Protein AF-X1TEI5-F1 (afdb_monomer_lite)

Organism: NCBI:txid412755

Radius of gyration: 38.45 Å; chains: 1; bounding box: 64×46×109 Å

Secondary structure (DSSP, 8-state):
----------PPPPPPTTS-HHHHHHHHHHHHHHHHHHHHHHHTS-----------------SSHHHHHHHHHHHT-SSS-----EEEEEEE-TT-EEEEEEEPPTT--B--SEEEEEESS-EEEEEEEEEETTEESSTT-EEESS-EEEE--TT---BSEEEEEEEE-SSS-EEEEEEE--

Structure (mmCIF, N/CA/C/O backbone):
data_AF-X1TEI5-F1
#
_entry.id   AF-X1TEI5-F1
#
loop_
_atom_site.group_PDB
_atom_site.id
_atom_site.type_symbol
_atom_site.label_atom_id
_atom_site.label_alt_id
_atom_site.label_comp_id
_atom_site.label_asym_id
_atom_site.label_entity_id
_atom_site.label_seq_id
_atom_site.pdbx_PDB_ins_code
_atom_site.Cartn_x
_atom_site.Cartn_y
_atom_site.Cartn_z
_atom_site.occupancy
_atom_site.B_iso_or_equiv
_atom_site.auth_seq_id
_atom_site.auth_comp_id
_atom_site.auth_asym_id
_atom_site.auth_atom_id
_atom_site.pdbx_PDB_model_num
ATOM 1 N N . MET A 1 1 ? -48.495 10.542 63.417 1.00 39.25 1 MET A N 1
ATOM 2 C CA . MET A 1 1 ? -48.320 11.582 64.455 1.00 39.25 1 MET A CA 1
ATOM 3 C C . MET A 1 1 ? -47.233 11.073 65.397 1.00 39.25 1 MET A C 1
ATOM 5 O O . MET A 1 1 ? -47.532 10.312 66.302 1.00 39.25 1 MET A O 1
ATOM 9 N N . PHE A 1 2 ? -45.961 11.337 65.088 1.00 31.27 2 PHE A N 1
ATOM 10 C CA . PHE A 1 2 ? -44.836 10.861 65.906 1.00 31.27 2 PHE A CA 1
ATOM 11 C C . PHE A 1 2 ? -44.499 11.915 66.972 1.00 31.27 2 PHE A C 1
ATOM 13 O O . PHE A 1 2 ? -44.478 13.104 66.638 1.00 31.27 2 PHE A O 1
ATOM 20 N N . PRO A 1 3 ? -44.273 11.528 68.239 1.00 38.31 3 PRO A N 1
ATOM 21 C CA . PRO A 1 3 ? -44.030 12.482 69.309 1.00 38.31 3 PRO A CA 1
ATOM 22 C C . PRO A 1 3 ? -42.646 13.125 69.145 1.00 38.31 3 PRO A C 1
ATOM 24 O O . PRO A 1 3 ? -41.635 12.443 68.987 1.00 38.31 3 PRO A O 1
ATOM 27 N N . ARG A 1 4 ? -42.601 14.462 69.189 1.00 36.97 4 ARG A N 1
ATOM 28 C CA . ARG A 1 4 ? -41.361 15.240 69.294 1.00 36.97 4 ARG A CA 1
ATOM 29 C C . ARG A 1 4 ? -40.773 15.031 70.690 1.00 36.97 4 ARG A C 1
ATOM 31 O O . ARG A 1 4 ? -41.141 15.742 71.621 1.00 36.97 4 ARG A O 1
ATOM 38 N N . ASN A 1 5 ? -39.840 14.093 70.829 1.00 35.97 5 ASN A N 1
ATOM 39 C CA . ASN A 1 5 ? -38.925 14.080 71.968 1.00 35.97 5 ASN A CA 1
ATOM 40 C C . ASN A 1 5 ? -37.946 15.248 71.808 1.00 35.97 5 ASN A C 1
ATOM 42 O O . ASN A 1 5 ? -36.887 15.133 71.197 1.00 35.97 5 ASN A O 1
ATOM 46 N N . THR A 1 6 ? -38.325 16.408 72.338 1.00 41.59 6 THR A N 1
ATOM 47 C CA . THR A 1 6 ? -37.397 17.496 72.645 1.00 41.59 6 THR A CA 1
ATOM 48 C C . THR A 1 6 ? -36.381 16.987 73.662 1.00 41.59 6 THR A C 1
ATOM 50 O O . THR A 1 6 ? -36.651 16.983 74.863 1.00 41.59 6 THR A O 1
ATOM 53 N N . LEU A 1 7 ? -35.211 16.562 73.184 1.00 38.47 7 LEU A N 1
ATOM 54 C CA . LEU A 1 7 ? -34.016 16.418 74.007 1.00 38.47 7 LEU A CA 1
ATOM 55 C C . LEU A 1 7 ? -33.676 17.806 74.564 1.00 38.47 7 LEU A C 1
ATOM 57 O O . LEU A 1 7 ? -33.020 18.617 73.913 1.00 38.47 7 LEU A O 1
ATOM 61 N N . ARG A 1 8 ? -34.174 18.114 75.767 1.00 41.75 8 ARG A N 1
ATOM 62 C CA . ARG A 1 8 ? -33.658 19.219 76.579 1.00 41.75 8 ARG A CA 1
ATOM 63 C C . ARG A 1 8 ? -32.237 18.843 76.977 1.00 41.75 8 ARG A C 1
ATOM 65 O O . ARG A 1 8 ? -32.019 18.186 77.989 1.00 41.75 8 ARG A O 1
ATOM 72 N N . VAL A 1 9 ? -31.273 19.234 76.154 1.00 46.28 9 VAL A N 1
ATOM 73 C CA . VAL A 1 9 ? -29.861 19.172 76.518 1.00 46.28 9 VAL A CA 1
ATOM 74 C C . VAL A 1 9 ? -29.662 20.193 77.633 1.00 46.28 9 VAL A C 1
ATOM 76 O O . VAL A 1 9 ? -29.684 21.397 77.388 1.00 46.28 9 VAL A O 1
ATOM 79 N N . GLY A 1 10 ? -29.534 19.716 78.873 1.00 47.78 10 GLY A N 1
ATOM 80 C CA . GLY A 1 10 ? -29.105 20.552 79.989 1.00 47.78 10 GLY A CA 1
ATOM 81 C C . GLY A 1 10 ? -27.777 21.211 79.621 1.00 47.78 10 GLY A C 1
ATOM 82 O O . GLY A 1 10 ? -26.788 20.517 79.375 1.00 47.78 10 GLY A O 1
ATOM 83 N N . GLN A 1 11 ? -27.781 22.538 79.499 1.00 51.41 11 GLN A N 1
ATOM 84 C CA . GLN A 1 11 ? -26.570 23.322 79.291 1.00 51.41 11 GLN A CA 1
ATOM 85 C C . GLN A 1 11 ? -25.746 23.251 80.577 1.00 51.41 11 GLN A C 1
ATOM 87 O O . GLN A 1 11 ? -26.211 23.680 81.631 1.00 51.41 11 GLN A O 1
ATOM 92 N N . ILE A 1 12 ? -24.534 22.698 80.497 1.00 57.44 12 ILE A N 1
ATOM 93 C CA . ILE A 1 12 ? -23.541 22.889 81.554 1.00 57.44 12 ILE A CA 1
ATOM 94 C C . ILE A 1 12 ? -23.034 24.326 81.371 1.00 57.44 12 ILE A C 1
ATOM 96 O O . ILE A 1 12 ? -22.552 24.643 80.280 1.00 57.44 12 ILE A O 1
ATOM 100 N N . PRO A 1 13 ? -23.204 25.219 82.362 1.00 58.97 13 PRO A N 1
ATOM 101 C CA . PRO A 1 13 ? -22.744 26.593 82.237 1.00 58.97 13 PRO A CA 1
ATOM 102 C C . PRO A 1 13 ? -21.222 26.608 82.024 1.00 58.97 13 PRO A C 1
ATOM 104 O O . PRO A 1 13 ? -20.516 25.806 82.640 1.00 58.97 13 PRO A O 1
ATOM 107 N N . PRO A 1 14 ? -20.701 27.485 81.148 1.00 60.91 14 PRO A N 1
ATOM 108 C CA . PRO A 1 14 ? -19.270 27.549 80.890 1.00 60.91 14 PRO A CA 1
ATOM 109 C C . PRO A 1 14 ? -18.515 27.886 82.187 1.00 60.91 14 PRO A C 1
ATOM 111 O O . PRO A 1 14 ? -18.992 28.714 82.971 1.00 60.91 14 PRO A O 1
ATOM 114 N N . PRO A 1 15 ? -17.345 27.271 82.430 1.00 59.66 15 PRO A N 1
ATOM 115 C CA . PRO A 1 15 ? -16.574 27.543 83.634 1.00 59.66 15 PRO A CA 1
ATOM 116 C C . PRO A 1 15 ? -16.142 29.018 83.677 1.00 59.66 15 PRO A C 1
ATOM 118 O O . PRO A 1 15 ? -15.605 29.556 82.708 1.00 59.66 15 PRO A O 1
ATOM 121 N N . SER A 1 16 ? -16.387 29.679 84.815 1.00 60.69 16 SER A N 1
ATOM 122 C CA . SER A 1 16 ? -15.986 31.072 85.068 1.00 60.69 16 SER A CA 1
ATOM 123 C C . SER A 1 16 ? -14.466 31.233 84.915 1.00 60.69 16 SER A C 1
ATOM 125 O O . SER A 1 16 ? -13.731 30.329 85.314 1.00 60.69 16 SER A O 1
ATOM 127 N N . PRO A 1 17 ? -13.944 32.361 84.393 1.00 58.88 17 PRO A N 1
ATOM 128 C CA . PRO A 1 17 ? -12.517 32.528 84.090 1.00 58.88 17 PRO A CA 1
ATOM 129 C C . PRO A 1 17 ? -11.563 32.259 85.271 1.00 58.88 17 PRO A C 1
ATOM 131 O O . PRO A 1 17 ? -10.420 31.868 85.029 1.00 58.88 17 PRO A O 1
ATOM 134 N N . ALA A 1 18 ? -12.041 32.366 86.516 1.00 60.06 18 ALA A N 1
ATOM 135 C CA . ALA A 1 18 ? -11.288 32.107 87.747 1.00 60.06 18 ALA A CA 1
ATOM 136 C C . ALA A 1 18 ? -11.223 30.625 88.195 1.00 60.06 18 ALA A C 1
ATOM 138 O O . ALA A 1 18 ? -10.672 30.345 89.256 1.00 60.06 18 ALA A O 1
ATOM 139 N N . THR A 1 19 ? -11.778 29.674 87.434 1.00 62.12 19 THR A N 1
ATOM 140 C CA . THR A 1 19 ? -11.752 28.246 87.820 1.00 62.12 19 THR A CA 1
ATOM 141 C C . THR A 1 19 ? -10.356 27.620 87.694 1.00 62.12 19 THR A C 1
ATOM 143 O O . THR A 1 19 ? -9.628 27.945 86.739 1.00 62.12 19 THR A O 1
ATOM 146 N N . PRO A 1 20 ? -9.985 26.706 88.618 1.00 68.75 20 PRO A N 1
ATOM 147 C CA . PRO A 1 20 ? -8.721 25.978 88.577 1.00 68.75 20 PRO A CA 1
ATOM 148 C C . PRO A 1 20 ? -8.530 25.213 87.254 1.00 68.75 20 PRO A C 1
ATOM 150 O O . PRO A 1 20 ? -9.510 24.768 86.648 1.00 68.75 20 PRO A O 1
ATOM 153 N N . PRO A 1 21 ? -7.282 25.014 86.791 1.00 66.69 21 PRO A N 1
ATOM 154 C CA . PRO A 1 21 ? -6.995 24.366 85.506 1.00 66.69 21 PRO A CA 1
ATOM 155 C C . PRO A 1 21 ? -7.564 22.944 85.380 1.00 66.69 21 PRO A C 1
ATOM 157 O O . PRO A 1 21 ? -7.945 22.528 84.286 1.00 66.69 21 PRO A O 1
ATOM 160 N N . GLU A 1 22 ? -7.661 22.216 86.494 1.00 68.38 22 GLU A N 1
ATOM 161 C CA . GLU A 1 22 ? -8.147 20.831 86.542 1.00 68.38 22 GLU A CA 1
ATOM 162 C C . GLU A 1 22 ? -9.642 20.720 86.200 1.00 68.38 22 GLU A C 1
ATOM 164 O O . GLU A 1 22 ? -10.054 19.814 85.475 1.00 68.38 22 GLU A O 1
ATOM 169 N N . GLU A 1 23 ? -10.460 21.687 86.620 1.00 65.38 23 GLU A N 1
ATOM 170 C CA . GLU A 1 23 ? -11.893 21.714 86.297 1.00 65.38 23 GLU A CA 1
ATOM 171 C C . GLU A 1 23 ? -12.141 22.074 84.828 1.00 65.38 23 GLU A C 1
ATOM 173 O O . GLU A 1 23 ? -13.044 21.529 84.188 1.00 65.38 23 GLU A O 1
ATOM 178 N N . LYS A 1 24 ? -11.290 22.935 84.255 1.00 64.44 24 LYS A N 1
ATOM 179 C CA . LYS A 1 24 ? -11.322 23.261 82.821 1.00 64.44 24 LYS A CA 1
ATOM 180 C C . LYS A 1 24 ? -10.954 22.048 81.966 1.00 64.44 24 LYS A C 1
ATOM 182 O O . LYS A 1 24 ? -11.577 21.828 80.929 1.00 64.44 24 LYS A O 1
ATOM 187 N N . LEU A 1 25 ? -9.992 21.238 82.411 1.00 68.69 25 LEU A N 1
ATOM 188 C CA . LEU A 1 25 ? -9.605 20.005 81.725 1.00 68.69 25 LEU A CA 1
ATOM 189 C C . LEU A 1 25 ? -10.730 18.961 81.769 1.00 68.69 25 LEU A C 1
ATOM 191 O O . LEU A 1 25 ? -11.082 18.402 80.732 1.00 68.69 25 LEU A O 1
ATOM 195 N N . ASN A 1 26 ? -11.360 18.769 82.930 1.00 73.50 26 ASN A N 1
ATOM 196 C CA . ASN A 1 26 ? -12.495 17.852 83.081 1.00 73.50 26 ASN A CA 1
ATOM 197 C C . ASN A 1 26 ? -13.701 18.269 82.225 1.00 73.50 26 ASN A C 1
ATOM 199 O O . ASN A 1 26 ? -14.364 17.417 81.631 1.00 73.50 26 ASN A O 1
ATOM 203 N N . TYR A 1 27 ? -13.946 19.576 82.093 1.00 73.69 27 TYR A N 1
ATOM 204 C CA . TYR A 1 27 ? -14.969 20.105 81.192 1.00 73.69 27 TYR A CA 1
ATOM 205 C C . TYR A 1 27 ? -14.669 19.779 79.719 1.00 73.69 27 TYR A C 1
ATOM 207 O O . TYR A 1 27 ? -15.554 19.329 78.993 1.00 73.69 27 TYR A O 1
ATOM 215 N N . ILE A 1 28 ? -13.420 19.950 79.274 1.00 70.56 28 ILE A N 1
ATOM 216 C CA . ILE A 1 28 ? -13.009 19.636 77.894 1.00 70.56 28 ILE A CA 1
ATOM 217 C C . ILE A 1 28 ? -13.141 18.135 77.607 1.00 70.56 28 ILE A C 1
ATOM 219 O O . ILE A 1 28 ? -13.655 17.755 76.555 1.00 70.56 28 ILE A O 1
ATOM 223 N N . VAL A 1 29 ? -12.740 17.277 78.549 1.00 76.25 29 VAL A N 1
ATOM 224 C CA . VAL A 1 29 ? -12.854 15.816 78.407 1.00 76.25 29 VAL A CA 1
ATOM 225 C C . VAL A 1 29 ? -14.321 15.380 78.284 1.00 76.25 29 VAL A C 1
ATOM 227 O O . VAL A 1 29 ? -14.642 14.577 77.409 1.00 76.25 29 VAL A O 1
ATOM 230 N N . GLN A 1 30 ? -15.233 15.967 79.068 1.00 73.00 30 GLN A N 1
ATOM 231 C CA . GLN A 1 30 ? -16.672 15.685 78.954 1.00 73.00 30 GLN A CA 1
ATOM 232 C C . GLN A 1 30 ? -17.281 16.158 77.624 1.00 73.00 30 GLN A C 1
ATOM 234 O O . GLN A 1 30 ? -18.157 15.487 77.075 1.00 73.00 30 GLN A O 1
ATOM 239 N N . GLN A 1 31 ? -16.826 17.291 77.077 1.00 71.19 31 GLN A N 1
ATOM 240 C CA . GLN A 1 31 ? -17.271 17.761 75.757 1.00 71.19 31 GLN A CA 1
ATOM 241 C C . GLN A 1 31 ? -16.805 16.823 74.636 1.00 71.19 31 GLN A C 1
ATOM 243 O O . GLN A 1 31 ? -17.578 16.511 73.729 1.00 71.19 31 GLN A O 1
ATOM 248 N N . LEU A 1 32 ? -15.566 16.329 74.718 1.00 71.06 32 LEU A N 1
ATOM 249 C CA . LEU A 1 32 ? -15.019 15.381 73.747 1.00 71.06 32 LEU A CA 1
ATOM 250 C C . LEU A 1 32 ? -15.741 14.029 73.791 1.00 71.06 32 LEU A C 1
ATOM 252 O O . LEU A 1 32 ? -16.076 13.498 72.736 1.00 71.06 32 LEU A O 1
ATOM 256 N N . GLN A 1 33 ? -16.059 13.506 74.980 1.00 71.62 33 GLN A N 1
ATOM 257 C CA . GLN A 1 33 ? -16.827 12.260 75.110 1.00 71.62 33 GLN A CA 1
ATOM 258 C C . GLN A 1 33 ? -18.223 12.361 74.478 1.00 71.62 33 GLN A C 1
ATOM 260 O O . GLN A 1 33 ? -18.628 11.452 73.759 1.00 71.62 33 GLN A O 1
ATOM 265 N N . ARG A 1 34 ? -18.926 13.494 74.629 1.00 68.50 34 ARG A N 1
ATOM 266 C CA . ARG A 1 34 ? -20.215 13.708 73.942 1.00 68.50 34 ARG A CA 1
ATOM 267 C C . ARG A 1 34 ? -20.095 13.764 72.422 1.00 68.50 34 ARG A C 1
ATOM 269 O O . ARG A 1 34 ? -20.980 13.276 71.727 1.00 68.50 34 ARG A O 1
ATOM 276 N N . LEU A 1 35 ? -19.036 14.375 71.893 1.00 67.62 35 LEU A N 1
ATOM 277 C CA . LEU A 1 35 ? -18.813 14.415 70.445 1.00 67.62 35 LEU A CA 1
ATOM 278 C C . LEU A 1 35 ? -18.555 13.016 69.875 1.00 67.62 35 LEU A C 1
ATOM 280 O O . LEU A 1 35 ? -19.023 12.719 68.777 1.00 67.62 35 LEU A O 1
ATOM 284 N N . VAL A 1 36 ? -17.875 12.151 70.632 1.00 69.12 36 VAL A N 1
ATOM 285 C CA . VAL A 1 36 ? -17.675 10.742 70.263 1.00 69.12 36 VAL A CA 1
ATOM 286 C C . VAL A 1 36 ? -19.005 9.981 70.270 1.00 69.12 36 VAL A C 1
ATOM 288 O O . VAL A 1 36 ? -19.315 9.330 69.277 1.00 69.12 36 VAL A O 1
ATOM 291 N N . GLU A 1 37 ? -19.843 10.142 71.300 1.00 67.75 37 GLU A N 1
ATOM 292 C CA . GLU A 1 37 ? -21.177 9.510 71.354 1.00 67.75 37 GLU A CA 1
ATOM 293 C C . GLU A 1 37 ? -22.093 9.950 70.195 1.00 67.75 37 GLU A C 1
ATOM 295 O O . GLU A 1 37 ? -22.817 9.135 69.622 1.00 67.75 37 GLU A O 1
ATOM 300 N N . ILE A 1 38 ? -22.044 11.229 69.802 1.00 64.94 38 ILE A N 1
ATOM 301 C CA . ILE A 1 38 ? -22.783 11.738 68.633 1.00 64.94 38 ILE A CA 1
ATOM 302 C C . ILE A 1 38 ? -22.218 11.148 67.332 1.00 64.94 38 ILE A C 1
ATOM 304 O O . ILE A 1 38 ? -22.982 10.797 66.431 1.00 64.94 38 ILE A O 1
ATOM 308 N N . GLY A 1 39 ? -20.893 11.016 67.230 1.00 59.31 39 GLY A N 1
ATOM 309 C CA . GLY A 1 39 ? -20.228 10.396 66.084 1.00 59.31 39 GLY A CA 1
ATOM 310 C C . GLY A 1 39 ? -20.622 8.930 65.904 1.00 59.31 39 GLY A C 1
ATOM 311 O O . GLY A 1 39 ? -20.973 8.520 64.799 1.00 59.31 39 GLY A O 1
ATOM 312 N N . GLU A 1 40 ? -20.653 8.154 66.987 1.00 60.97 40 GLU A N 1
ATOM 313 C CA . GLU A 1 40 ? -21.047 6.741 66.954 1.00 60.97 40 GLU A CA 1
ATOM 314 C C . GLU A 1 40 ? -22.524 6.551 66.578 1.00 60.97 40 GLU A C 1
ATOM 316 O O . GLU A 1 40 ? -22.852 5.642 65.813 1.00 60.97 40 GLU A O 1
ATOM 321 N N . GLN A 1 41 ? -23.416 7.449 67.014 1.00 59.03 41 GLN A N 1
ATOM 322 C CA . GLN A 1 41 ? -24.829 7.418 66.611 1.00 59.03 41 GLN A CA 1
ATOM 323 C C . GLN A 1 41 ? -25.047 7.748 65.124 1.00 59.03 41 GLN A C 1
ATOM 325 O O . GLN A 1 41 ? -26.010 7.263 64.530 1.00 59.03 41 GLN A O 1
ATOM 330 N N . LEU A 1 42 ? -24.161 8.533 64.501 1.00 57.91 42 LEU A N 1
ATOM 331 C CA . LEU A 1 42 ? -24.255 8.904 63.082 1.00 57.91 42 LEU A CA 1
ATOM 332 C C . LEU A 1 42 ? -23.647 7.861 62.132 1.00 57.91 42 LEU A C 1
ATOM 334 O O . LEU A 1 42 ? -24.047 7.792 60.970 1.00 57.91 42 LEU A O 1
ATOM 338 N N . ILE A 1 43 ? -22.720 7.026 62.607 1.00 55.53 43 ILE A N 1
ATOM 339 C CA . ILE A 1 43 ? -22.064 5.988 61.789 1.00 55.53 43 ILE A CA 1
ATOM 340 C C . ILE A 1 43 ? -22.981 4.765 61.567 1.00 55.53 43 ILE A C 1
ATOM 342 O O . ILE A 1 43 ? -22.794 4.006 60.618 1.00 55.53 43 ILE A O 1
ATOM 346 N N . GLY A 1 44 ? -24.019 4.585 62.391 1.00 53.75 44 GLY A N 1
ATOM 347 C CA . GLY A 1 44 ? -24.834 3.366 62.411 1.00 53.75 44 GLY A CA 1
ATOM 348 C C . GLY A 1 44 ? -25.949 3.220 61.365 1.00 53.75 44 GLY A C 1
ATOM 349 O O . GLY A 1 44 ? -26.553 2.150 61.318 1.00 53.75 44 GLY A O 1
ATOM 350 N N . GLN A 1 45 ? -26.288 4.227 60.548 1.00 53.31 45 GLN A N 1
ATOM 351 C CA . GLN A 1 45 ? -27.484 4.138 59.686 1.00 53.31 45 GLN A CA 1
ATOM 352 C C . GLN A 1 45 ? -27.399 4.899 58.354 1.00 53.31 45 GLN A C 1
ATOM 354 O O . GLN A 1 45 ? -28.185 5.810 58.140 1.00 53.31 45 GLN A O 1
ATOM 359 N N . VAL A 1 46 ? -26.549 4.483 57.407 1.00 48.88 46 VAL A N 1
ATOM 360 C CA . VAL A 1 46 ? -26.926 4.512 55.974 1.00 48.88 46 VAL A CA 1
ATOM 361 C C . VAL A 1 46 ? -26.136 3.431 55.221 1.00 48.88 46 VAL A C 1
ATOM 363 O O . VAL A 1 46 ? -24.959 3.636 54.924 1.00 48.88 46 VAL A O 1
ATOM 366 N N . PRO A 1 47 ? -26.730 2.285 54.844 1.00 44.59 47 PRO A N 1
ATOM 367 C CA . PRO A 1 47 ? -26.174 1.508 53.749 1.00 44.59 47 PRO A CA 1
ATOM 368 C C . PRO A 1 47 ? -26.374 2.331 52.473 1.00 44.59 47 PRO A C 1
ATOM 370 O O . PRO A 1 47 ? -27.475 2.407 51.931 1.00 44.59 47 PRO A O 1
ATOM 373 N N . ILE A 1 48 ? -25.318 3.001 52.011 1.00 52.94 48 ILE A N 1
ATOM 374 C CA . ILE A 1 48 ? -25.299 3.618 50.685 1.00 52.94 48 ILE A CA 1
ATOM 375 C C . ILE A 1 48 ? -25.226 2.465 49.680 1.00 52.94 48 ILE A C 1
ATOM 377 O O . ILE A 1 48 ? -24.154 2.053 49.240 1.00 52.94 48 ILE A O 1
ATOM 381 N N . VAL A 1 49 ? -26.384 1.901 49.345 1.00 50.94 49 VAL A N 1
ATOM 382 C CA . VAL A 1 49 ? -26.530 1.050 48.168 1.00 50.94 49 VAL A CA 1
ATOM 383 C C . VAL A 1 49 ? -26.496 1.994 46.971 1.00 50.94 49 VAL A C 1
ATOM 385 O O . VAL A 1 49 ? -27.509 2.559 46.566 1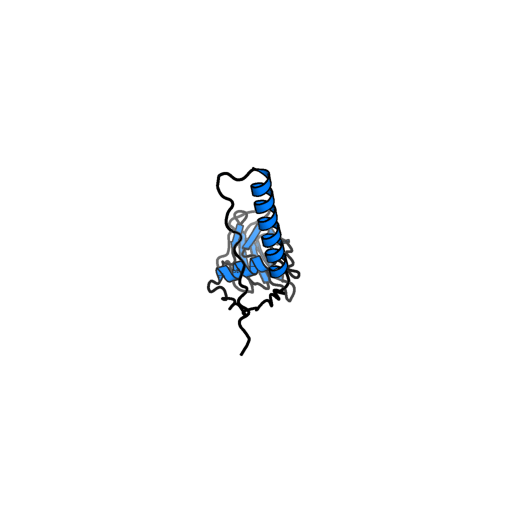.00 50.94 49 VAL A O 1
ATOM 388 N N . LEU A 1 50 ? -25.296 2.234 46.444 1.00 53.38 50 LEU A N 1
ATOM 389 C CA . LEU A 1 50 ? -25.117 2.824 45.122 1.00 53.38 50 LEU A CA 1
ATOM 390 C C . LEU A 1 50 ? -25.615 1.796 44.108 1.00 53.38 50 LEU A C 1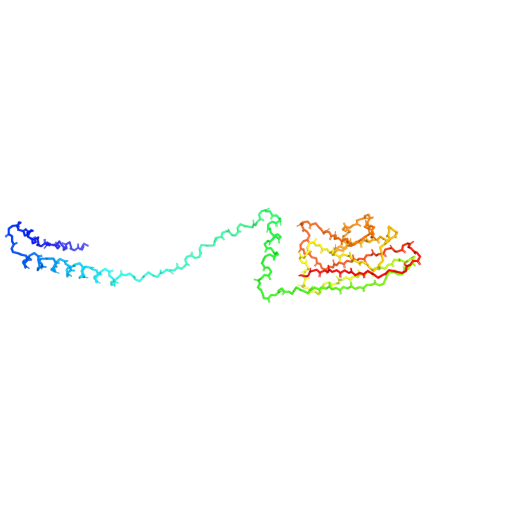
ATOM 392 O O . LEU A 1 50 ? -24.839 0.991 43.605 1.00 53.38 50 LEU A O 1
ATOM 396 N N . GLU A 1 51 ? -26.914 1.793 43.821 1.00 54.84 51 GLU A N 1
ATOM 397 C CA . GLU A 1 51 ? -27.393 1.179 42.590 1.00 54.84 51 GLU A CA 1
ATOM 398 C C . GLU A 1 51 ? -26.814 2.010 41.438 1.00 54.84 51 GLU A C 1
ATOM 400 O O . GLU A 1 51 ? -27.134 3.201 41.327 1.00 54.84 51 GLU A O 1
ATOM 405 N N . PRO A 1 52 ? -25.931 1.451 40.590 1.00 52.06 52 PRO A N 1
ATOM 406 C CA . PRO A 1 52 ? -25.486 2.162 39.412 1.00 52.06 52 PRO A CA 1
ATOM 407 C C . PRO A 1 52 ? -26.701 2.291 38.499 1.00 52.06 52 PRO A C 1
ATOM 409 O O . PRO A 1 52 ? -27.059 1.376 37.759 1.00 52.06 52 PRO A O 1
ATOM 412 N N . LYS A 1 53 ? -27.364 3.443 38.564 1.00 44.84 53 LYS A N 1
ATOM 413 C CA . LYS A 1 53 ? -28.351 3.843 37.574 1.00 44.84 53 LYS A CA 1
ATOM 414 C C . LYS A 1 53 ? -27.582 4.055 36.279 1.00 44.84 53 LYS A C 1
ATOM 416 O O . LYS A 1 53 ? -27.063 5.140 36.024 1.00 44.84 53 LYS A O 1
ATOM 421 N N . ILE A 1 54 ? -27.458 2.988 35.493 1.00 54.31 54 ILE A N 1
ATOM 422 C CA . ILE A 1 54 ? -26.956 3.034 34.125 1.00 54.31 54 ILE A CA 1
ATOM 423 C C . ILE A 1 54 ? -27.994 3.840 33.352 1.00 54.31 54 ILE A C 1
ATOM 425 O O . ILE A 1 54 ? -28.967 3.309 32.825 1.00 54.31 54 ILE A O 1
ATOM 429 N N . VAL A 1 55 ? -27.836 5.161 33.358 1.00 54.97 55 VAL A N 1
ATOM 430 C CA . VAL A 1 55 ? -28.496 6.010 32.378 1.00 54.97 55 VAL A CA 1
ATOM 431 C C . VAL A 1 55 ? -27.903 5.559 31.047 1.00 54.97 55 VAL A C 1
ATOM 433 O O . VAL A 1 55 ? -26.676 5.601 30.920 1.00 54.97 55 VAL A O 1
ATOM 436 N N . PRO A 1 56 ? -28.702 5.068 30.085 1.00 49.22 56 PRO A N 1
ATOM 437 C CA . PRO A 1 56 ? -28.198 4.814 28.750 1.00 49.22 56 PRO A CA 1
ATOM 438 C C . PRO A 1 56 ? -27.755 6.167 28.204 1.00 49.22 56 PRO A C 1
ATOM 440 O O . PRO A 1 56 ? -28.564 6.970 27.741 1.00 49.22 56 PRO A O 1
ATOM 443 N N . GLY A 1 57 ? -26.465 6.460 28.356 1.00 53.00 57 GLY A N 1
ATOM 444 C CA . GLY A 1 57 ? -25.839 7.569 27.676 1.00 53.00 57 GLY A CA 1
ATOM 445 C C . GLY A 1 57 ? -26.104 7.323 26.208 1.00 53.00 57 GLY A C 1
ATOM 446 O O . GLY A 1 57 ? -25.697 6.290 25.678 1.00 53.00 57 GLY A O 1
ATOM 447 N N . LEU A 1 58 ? -26.855 8.229 25.584 1.00 47.53 58 LEU A N 1
ATOM 448 C CA . LEU A 1 58 ? -26.900 8.345 24.140 1.00 47.53 58 LEU A CA 1
ATOM 449 C C . LEU A 1 58 ? -25.444 8.392 23.694 1.00 47.53 58 LEU A C 1
ATOM 451 O O . LEU A 1 58 ? -24.768 9.405 23.865 1.00 47.53 58 LEU A O 1
ATOM 455 N N . VAL A 1 59 ? -24.946 7.255 23.210 1.00 52.19 59 VAL A N 1
ATOM 456 C CA . VAL A 1 59 ? -23.672 7.183 22.519 1.00 52.19 59 VAL A CA 1
ATOM 457 C C . VAL A 1 59 ? -23.906 8.028 21.285 1.00 52.19 59 VAL A C 1
ATOM 459 O O . VAL A 1 59 ? -24.526 7.582 20.321 1.00 52.19 59 VAL A O 1
ATOM 462 N N . SER A 1 60 ? -23.519 9.298 21.370 1.00 57.91 60 SER A N 1
ATOM 463 C CA . SER A 1 60 ? -23.491 10.188 20.230 1.00 57.91 60 SER A CA 1
ATOM 464 C C . SER A 1 60 ? -22.567 9.520 19.228 1.00 57.91 60 SER A C 1
ATOM 466 O O . SER A 1 60 ? -21.352 9.474 19.433 1.00 57.91 60 SER A O 1
ATOM 468 N N . VAL A 1 61 ? -23.153 8.921 18.193 1.00 59.16 61 VAL A N 1
ATOM 469 C CA . VAL A 1 61 ? -22.397 8.429 17.047 1.00 59.16 61 VAL A CA 1
ATOM 470 C C . VAL A 1 61 ? -21.526 9.606 16.604 1.00 59.16 61 VAL A C 1
ATOM 472 O O . VAL A 1 61 ? -22.078 10.697 16.427 1.00 59.16 61 VAL A O 1
ATOM 475 N N . PRO A 1 62 ? -20.192 9.451 16.519 1.00 55.88 62 PRO A N 1
ATOM 476 C CA . PRO A 1 62 ? -19.336 10.535 16.071 1.00 55.88 62 PRO A CA 1
ATOM 477 C C . PRO A 1 62 ? -19.872 11.049 14.735 1.00 55.88 62 PRO A C 1
ATOM 479 O O . PRO A 1 62 ? -19.949 10.292 13.770 1.00 55.88 62 PRO A O 1
ATOM 482 N N . LEU A 1 63 ? -20.308 12.310 14.707 1.00 62.97 63 LEU A N 1
ATOM 483 C CA . LEU A 1 63 ? -20.863 12.945 13.507 1.00 62.97 63 LEU A CA 1
ATOM 484 C C . LEU A 1 63 ? -19.785 13.168 12.439 1.00 62.97 63 LEU A C 1
ATOM 486 O O . LEU A 1 63 ? -20.110 13.349 11.270 1.00 62.97 63 LEU A O 1
ATOM 490 N N . ASP A 1 64 ? -18.514 13.136 12.844 1.00 69.81 64 ASP A N 1
ATOM 491 C CA . ASP A 1 64 ? -17.370 13.221 11.954 1.00 69.81 64 ASP A CA 1
ATOM 492 C C . ASP A 1 64 ? -16.877 11.809 11.567 1.00 69.81 64 ASP A C 1
ATOM 494 O O . ASP A 1 64 ? -16.414 11.056 12.438 1.00 69.81 64 ASP A O 1
ATOM 498 N N . PRO A 1 65 ? -16.939 11.433 10.274 1.00 63.53 65 PRO A N 1
ATOM 499 C CA . PRO A 1 65 ? -16.420 10.159 9.789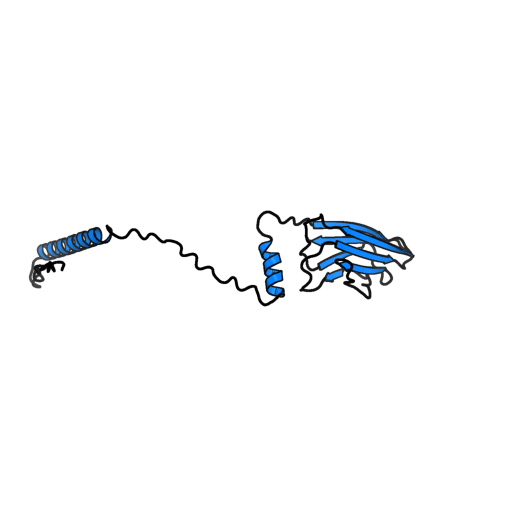 1.00 63.53 65 PRO A CA 1
ATOM 500 C C . PRO A 1 65 ? -14.933 9.960 10.110 1.00 63.53 65 PRO A C 1
ATOM 502 O O . PRO A 1 65 ? -14.516 8.828 10.349 1.00 63.53 65 PRO A O 1
ATOM 505 N N . ALA A 1 66 ? -14.136 11.034 10.197 1.00 64.56 66 ALA A N 1
ATOM 506 C CA . ALA A 1 66 ? -12.730 10.931 10.584 1.00 64.56 66 ALA A CA 1
ATOM 507 C C . ALA A 1 66 ? -12.569 10.539 12.065 1.00 64.56 66 ALA A C 1
ATOM 509 O O . ALA A 1 66 ? -11.719 9.710 12.399 1.00 64.56 66 ALA A O 1
ATOM 510 N N . MET A 1 67 ? -13.416 11.057 12.964 1.00 70.25 67 MET A N 1
ATOM 511 C CA . MET A 1 67 ? -13.472 10.595 14.356 1.00 70.25 67 MET A CA 1
ATOM 512 C C . MET A 1 67 ? -13.972 9.158 14.474 1.00 70.25 67 MET A C 1
ATOM 514 O O . MET A 1 67 ? -13.425 8.410 15.280 1.00 70.25 67 MET A O 1
ATOM 518 N N . LEU A 1 68 ? -14.970 8.750 13.682 1.00 70.31 68 LEU A N 1
ATOM 519 C CA . LEU A 1 68 ? -15.430 7.358 13.656 1.00 70.31 68 LEU A CA 1
ATOM 520 C C . LEU A 1 68 ? -14.299 6.425 13.212 1.00 70.31 68 LEU A C 1
ATOM 522 O O . LEU A 1 68 ? -14.078 5.389 13.828 1.00 70.31 68 LEU A O 1
ATOM 526 N N . ASN A 1 69 ? -13.536 6.826 12.200 1.00 66.06 69 ASN A N 1
ATOM 527 C CA . ASN A 1 69 ? -12.380 6.095 11.700 1.00 66.06 69 ASN A CA 1
ATOM 528 C C . ASN A 1 69 ? -11.259 6.000 12.735 1.00 66.06 69 ASN A C 1
ATOM 530 O O . ASN A 1 69 ? -10.758 4.908 12.992 1.00 66.06 69 ASN A O 1
ATOM 534 N N . ARG A 1 70 ? -10.917 7.106 13.404 1.00 66.38 70 ARG A N 1
ATOM 535 C CA . ARG A 1 70 ? -9.969 7.101 14.531 1.00 66.38 70 ARG A CA 1
ATOM 536 C C . ARG A 1 70 ? -10.469 6.266 15.701 1.00 66.38 70 ARG A C 1
ATOM 538 O O . ARG A 1 70 ? -9.673 5.574 16.319 1.00 66.38 70 ARG A O 1
ATOM 545 N N . ALA A 1 71 ? -11.768 6.289 15.984 1.00 67.38 71 ALA A N 1
ATOM 546 C CA . ALA A 1 71 ? -12.375 5.457 17.011 1.00 67.38 71 ALA A CA 1
ATOM 547 C C . ALA A 1 71 ? -12.352 3.978 16.616 1.00 67.38 71 ALA A C 1
ATOM 549 O O . ALA A 1 71 ? -12.057 3.157 17.465 1.00 67.38 71 ALA A O 1
ATOM 550 N N . ILE A 1 72 ? -12.594 3.616 15.353 1.00 66.75 72 ILE A N 1
ATOM 551 C CA . ILE A 1 72 ? -12.464 2.236 14.854 1.00 66.75 72 ILE A CA 1
ATOM 552 C C . ILE A 1 72 ? -11.006 1.773 14.948 1.00 66.75 72 ILE A C 1
ATOM 554 O O . ILE A 1 72 ? -10.759 0.687 15.468 1.00 66.75 72 ILE A O 1
ATOM 558 N N . MET A 1 73 ? -10.050 2.610 14.532 1.00 62.84 73 MET A N 1
ATOM 5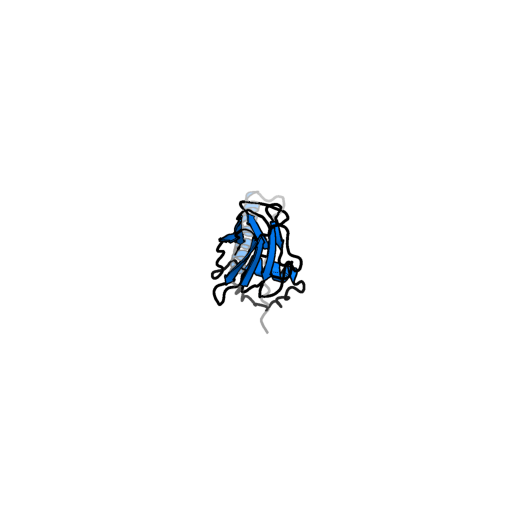59 C CA . MET A 1 73 ? -8.615 2.341 14.683 1.00 62.84 73 MET A CA 1
ATOM 560 C C . MET A 1 73 ? -8.217 2.194 16.166 1.00 62.84 73 MET A C 1
ATOM 562 O O . MET A 1 73 ? -7.493 1.269 16.520 1.00 62.84 73 MET A O 1
ATOM 566 N N . ALA A 1 74 ? -8.739 3.041 17.060 1.00 62.09 74 ALA A N 1
ATOM 567 C CA . ALA A 1 74 ? -8.443 3.010 18.497 1.00 62.09 74 ALA A CA 1
ATOM 568 C C . ALA A 1 74 ? -9.175 1.887 19.263 1.00 62.09 74 ALA A C 1
ATOM 570 O O . ALA A 1 74 ? -8.636 1.333 20.221 1.00 62.09 74 ALA A O 1
ATOM 571 N N . MET A 1 75 ? -10.390 1.517 18.844 1.00 59.75 75 MET A N 1
ATOM 572 C CA . MET A 1 75 ? -11.185 0.409 19.397 1.00 59.75 75 MET A CA 1
ATOM 573 C C . MET A 1 75 ? -10.651 -0.968 18.986 1.00 59.75 75 MET A C 1
ATOM 575 O O . MET A 1 75 ? -11.109 -1.973 19.529 1.00 59.75 75 MET A O 1
ATOM 579 N N . GLY A 1 76 ? -9.649 -1.038 18.100 1.00 53.03 76 GLY A N 1
ATOM 580 C CA . GLY A 1 76 ? -8.918 -2.267 17.766 1.00 53.03 76 GLY A CA 1
ATOM 581 C C . GLY A 1 76 ? -8.292 -2.987 18.975 1.00 53.03 76 GLY A C 1
ATOM 582 O O . GLY A 1 76 ? -7.871 -4.137 18.869 1.00 53.03 76 GLY A O 1
ATOM 583 N N . LEU A 1 77 ? -8.286 -2.373 20.160 1.00 52.09 77 LEU A N 1
ATOM 584 C CA . LEU A 1 77 ? -7.822 -2.962 21.413 1.00 52.09 77 LEU A CA 1
ATOM 585 C C . LEU A 1 77 ? -8.958 -3.650 22.193 1.00 52.09 77 LEU A C 1
ATOM 587 O O . LEU A 1 77 ? -9.399 -3.142 23.222 1.00 52.09 77 LEU A O 1
ATOM 591 N N . LYS A 1 78 ? -9.403 -4.833 21.737 1.00 46.34 78 LYS A N 1
ATOM 592 C CA . LYS A 1 78 ? -9.772 -5.975 22.612 1.00 46.34 78 LYS A CA 1
ATOM 593 C C . LYS A 1 78 ? -10.148 -7.233 21.811 1.00 46.34 78 LYS A C 1
ATOM 595 O O . LYS A 1 78 ? -11.264 -7.395 21.327 1.00 46.34 78 LYS A O 1
ATOM 600 N N . GLY A 1 79 ? -9.205 -8.174 21.753 1.00 48.41 79 GLY A N 1
ATOM 601 C CA . GLY A 1 79 ? -9.467 -9.619 21.688 1.00 48.41 79 GLY A CA 1
ATOM 602 C C . GLY A 1 79 ? -9.707 -10.272 20.321 1.00 48.41 79 GLY A C 1
ATOM 603 O O . GLY A 1 79 ? -9.658 -11.497 20.259 1.00 48.41 79 GLY A O 1
ATOM 604 N N . LYS A 1 80 ? -9.946 -9.517 19.239 1.00 55.75 80 LYS A N 1
ATOM 605 C CA . LYS A 1 80 ? -10.141 -10.073 17.877 1.00 55.75 80 LYS A CA 1
ATOM 606 C C . LYS A 1 80 ? -9.452 -9.278 16.758 1.00 55.75 80 LYS A C 1
ATOM 608 O O . LYS A 1 80 ? -9.836 -9.408 15.604 1.00 55.75 80 LYS A O 1
ATOM 613 N N . ALA A 1 81 ? -8.471 -8.442 17.086 1.00 55.03 81 ALA A N 1
ATOM 614 C CA . ALA A 1 81 ? -7.645 -7.768 16.090 1.00 55.03 81 ALA A CA 1
ATOM 615 C C . ALA A 1 81 ? -6.368 -8.586 15.860 1.00 55.03 81 ALA A C 1
ATOM 617 O O . ALA A 1 81 ? -5.715 -9.007 16.814 1.00 55.03 81 ALA A O 1
ATOM 618 N N . SER A 1 82 ? -6.052 -8.835 14.596 1.00 54.09 82 SER A N 1
ATOM 619 C CA . SER A 1 82 ? -4.788 -9.389 14.138 1.00 54.09 82 SER A CA 1
ATOM 620 C C . SER A 1 82 ? -4.129 -8.252 13.383 1.00 54.09 82 SER A C 1
ATOM 622 O O . SER A 1 82 ? -4.749 -7.713 12.469 1.00 54.09 82 SER A O 1
ATOM 624 N N . PHE A 1 83 ? -2.910 -7.898 13.773 1.00 59.22 83 PHE A N 1
ATOM 625 C CA . PHE A 1 83 ? -2.103 -6.877 13.109 1.00 59.22 83 PHE A CA 1
ATOM 626 C C . PHE A 1 83 ? -0.955 -7.580 12.369 1.00 59.22 83 PHE A C 1
ATOM 628 O O . PHE A 1 83 ? 0.202 -7.476 12.791 1.00 59.22 83 PHE A O 1
ATOM 635 N N . PRO A 1 84 ? -1.231 -8.427 11.355 1.00 60.91 84 PRO A N 1
ATOM 636 C CA . PRO A 1 84 ? -0.157 -9.036 10.604 1.00 60.91 84 PRO A CA 1
ATOM 637 C C . PRO A 1 84 ? 0.484 -7.932 9.769 1.00 60.91 84 PRO A C 1
ATOM 639 O O . PRO A 1 84 ? -0.145 -7.362 8.881 1.00 60.91 84 PRO A O 1
ATOM 642 N N . THR A 1 85 ? 1.751 -7.639 10.035 1.00 67.00 85 THR A N 1
ATOM 643 C CA . THR A 1 85 ? 2.564 -6.931 9.053 1.00 67.00 85 THR A CA 1
ATOM 644 C C . THR A 1 85 ? 2.789 -7.894 7.898 1.00 67.00 85 THR A C 1
ATOM 646 O O . THR A 1 85 ? 3.623 -8.799 7.985 1.00 67.00 85 THR A O 1
ATOM 649 N N . VAL A 1 86 ? 2.008 -7.738 6.834 1.00 69.25 86 VAL A N 1
ATOM 650 C CA . VAL A 1 86 ? 2.188 -8.525 5.620 1.00 69.25 86 VAL A CA 1
ATOM 651 C C . VAL A 1 86 ? 3.223 -7.800 4.778 1.00 69.25 86 VAL A C 1
ATOM 653 O O . VAL A 1 86 ? 3.038 -6.653 4.373 1.00 69.25 86 VAL A O 1
ATOM 656 N N . ARG A 1 87 ? 4.350 -8.475 4.557 1.00 76.31 87 ARG A N 1
ATOM 657 C CA . ARG A 1 87 ? 5.328 -8.079 3.553 1.00 76.31 87 ARG A CA 1
ATOM 658 C C . ARG A 1 87 ? 5.260 -9.092 2.433 1.00 76.31 87 ARG A C 1
ATOM 660 O O . ARG A 1 87 ? 5.533 -10.271 2.653 1.00 76.31 87 ARG A O 1
ATOM 667 N N . ALA A 1 88 ? 4.924 -8.620 1.250 1.00 83.38 88 ALA A N 1
ATOM 668 C CA . ALA A 1 88 ? 4.986 -9.419 0.046 1.00 83.38 88 ALA A CA 1
ATOM 669 C C . ALA A 1 88 ? 5.996 -8.808 -0.908 1.00 83.38 88 ALA A C 1
ATOM 671 O O . ALA A 1 88 ? 6.162 -7.592 -0.941 1.00 83.38 88 ALA A O 1
ATOM 672 N N . ALA A 1 89 ? 6.670 -9.664 -1.665 1.00 89.69 89 ALA A N 1
ATOM 673 C CA . ALA A 1 89 ? 7.551 -9.253 -2.738 1.00 89.69 89 ALA A CA 1
ATOM 674 C C . ALA A 1 89 ? 7.177 -10.012 -4.006 1.00 89.69 89 ALA A C 1
ATOM 676 O O . ALA A 1 89 ? 6.828 -11.193 -3.944 1.00 89.69 89 ALA A O 1
ATOM 677 N N . TRP A 1 90 ? 7.247 -9.336 -5.144 1.00 92.56 90 TRP A N 1
ATOM 678 C CA . TRP A 1 90 ? 6.949 -9.913 -6.444 1.00 92.56 90 TRP A CA 1
ATOM 679 C C . TRP A 1 90 ? 7.947 -9.438 -7.487 1.00 92.56 90 TRP A C 1
ATOM 681 O O . TRP A 1 90 ? 8.485 -8.333 -7.418 1.00 92.56 90 TRP A O 1
ATOM 691 N N . SER A 1 91 ? 8.194 -10.306 -8.463 1.00 92.94 91 SER A N 1
ATOM 692 C CA . SER A 1 91 ? 9.025 -9.979 -9.613 1.00 92.94 91 SER A CA 1
ATOM 693 C C . SER A 1 91 ? 8.186 -9.263 -10.669 1.00 92.94 91 SER A C 1
ATOM 695 O O . SER A 1 91 ? 7.086 -9.702 -11.019 1.00 92.94 91 SER A O 1
ATOM 697 N N . CYS A 1 92 ? 8.716 -8.161 -11.180 1.00 92.25 92 CYS A N 1
ATOM 698 C CA . CYS A 1 92 ? 8.198 -7.425 -12.318 1.00 92.25 92 CYS A CA 1
ATOM 699 C C . CYS A 1 92 ? 9.241 -7.451 -13.447 1.00 92.25 92 CYS A C 1
ATOM 701 O O . CYS A 1 92 ? 10.144 -6.605 -13.473 1.00 92.25 92 CYS A O 1
ATOM 703 N N . PRO A 1 93 ? 9.160 -8.447 -14.352 1.00 93.88 93 PRO A N 1
ATOM 704 C CA . PRO A 1 93 ? 10.104 -8.584 -15.452 1.00 93.88 93 PRO A CA 1
ATOM 705 C C . PRO A 1 93 ? 10.068 -7.390 -16.408 1.00 93.88 93 PRO A C 1
ATOM 707 O O . PRO A 1 93 ? 9.034 -6.735 -16.569 1.00 93.88 93 PRO A O 1
ATOM 710 N N . ALA A 1 94 ? 11.189 -7.140 -17.074 1.00 94.06 94 ALA A N 1
ATOM 711 C CA . ALA A 1 94 ? 11.328 -6.108 -18.090 1.00 94.06 94 ALA A CA 1
ATOM 712 C C . ALA A 1 94 ? 10.281 -6.256 -19.209 1.00 94.06 94 ALA A C 1
ATOM 714 O O . ALA A 1 94 ? 10.071 -7.341 -19.758 1.00 94.06 94 ALA A O 1
ATOM 715 N N . GLY A 1 95 ? 9.623 -5.152 -19.561 1.00 91.69 95 GLY A N 1
ATOM 716 C CA . GLY A 1 95 ? 8.603 -5.083 -20.612 1.00 91.69 95 GLY A CA 1
ATOM 717 C C . GLY A 1 95 ? 7.266 -5.747 -20.271 1.00 91.69 95 GLY A C 1
ATOM 718 O O . GLY A 1 95 ? 6.418 -5.875 -21.155 1.00 91.69 95 GLY A O 1
ATOM 719 N N . MET A 1 96 ? 7.062 -6.188 -19.026 1.00 93.62 96 MET A N 1
ATOM 720 C CA . MET A 1 96 ? 5.868 -6.920 -18.606 1.00 93.62 96 MET A CA 1
ATOM 721 C C . MET A 1 96 ? 5.031 -6.130 -17.599 1.00 93.62 96 MET A C 1
ATOM 723 O O . MET A 1 96 ? 5.495 -5.212 -16.920 1.00 93.62 96 MET A O 1
ATOM 727 N N . THR A 1 97 ? 3.758 -6.517 -17.505 1.00 94.69 97 THR A N 1
ATOM 728 C CA . THR A 1 97 ? 2.863 -6.090 -16.428 1.00 94.69 97 THR A CA 1
ATOM 729 C C . THR A 1 97 ? 2.655 -7.256 -15.473 1.00 94.69 97 THR A C 1
ATOM 731 O O . THR A 1 97 ? 2.257 -8.338 -15.906 1.00 94.69 97 THR A O 1
ATOM 734 N N . THR A 1 98 ? 2.917 -7.036 -14.188 1.00 93.69 98 THR A N 1
ATOM 735 C CA . THR A 1 98 ? 2.674 -8.020 -13.128 1.00 93.69 98 THR A CA 1
ATOM 736 C C . THR A 1 98 ? 1.565 -7.516 -12.224 1.00 93.69 98 THR A C 1
ATOM 738 O O . THR A 1 98 ? 1.639 -6.396 -11.724 1.00 93.69 98 THR A O 1
ATOM 741 N N . GLU A 1 99 ? 0.571 -8.360 -11.971 1.00 92.06 99 GLU A N 1
ATOM 742 C CA . GLU A 1 99 ? -0.504 -8.082 -11.025 1.00 92.06 99 GLU A CA 1
ATOM 743 C C . GLU A 1 99 ? -0.402 -9.014 -9.821 1.00 92.06 99 GLU A C 1
ATOM 745 O O . GLU A 1 99 ? -0.208 -10.225 -9.962 1.00 92.06 99 GLU A O 1
ATOM 750 N N . VAL A 1 100 ? -0.528 -8.441 -8.628 1.00 90.50 100 VAL A N 1
ATOM 751 C CA . VAL A 1 100 ? -0.537 -9.175 -7.367 1.00 90.50 100 VAL A CA 1
ATOM 752 C C . VAL A 1 100 ? -1.744 -8.751 -6.558 1.00 90.50 100 VAL A C 1
ATOM 754 O O . VAL A 1 100 ? -1.999 -7.564 -6.368 1.00 90.50 100 VAL A O 1
ATOM 757 N N . ILE A 1 101 ? -2.483 -9.742 -6.072 1.00 87.81 101 ILE A N 1
ATOM 758 C CA . ILE A 1 101 ? -3.661 -9.537 -5.240 1.00 87.81 101 ILE A CA 1
ATOM 759 C C . ILE A 1 101 ? -3.332 -10.010 -3.831 1.00 87.81 101 ILE A C 1
ATOM 761 O O . ILE A 1 101 ? -2.864 -11.132 -3.630 1.00 87.81 101 ILE A O 1
ATOM 765 N N . PHE A 1 102 ? -3.642 -9.163 -2.859 1.00 81.62 102 PHE A N 1
ATOM 766 C CA . PHE A 1 102 ? -3.536 -9.431 -1.434 1.00 81.62 102 PHE A CA 1
ATOM 767 C C . PHE A 1 102 ? -4.940 -9.645 -0.870 1.00 81.62 102 PHE A C 1
ATOM 769 O O . PHE A 1 102 ? -5.595 -8.690 -0.432 1.00 81.62 102 PHE A O 1
ATOM 776 N N . PRO A 1 103 ? -5.458 -10.888 -0.917 1.00 73.19 103 PRO A N 1
ATOM 777 C CA . PRO A 1 103 ? -6.765 -11.182 -0.362 1.00 73.19 103 PRO A CA 1
ATOM 778 C C . PRO A 1 103 ? -6.695 -11.124 1.164 1.00 73.19 103 PRO A C 1
ATOM 780 O O . PRO A 1 103 ? -5.848 -11.769 1.786 1.00 73.19 103 PRO A O 1
ATOM 783 N N . MET A 1 104 ? -7.612 -10.387 1.788 1.00 75.06 104 MET A N 1
ATOM 784 C CA . MET A 1 104 ? -7.829 -10.530 3.223 1.00 75.06 104 MET A CA 1
ATOM 785 C C . MET A 1 104 ? -8.600 -11.822 3.491 1.00 75.06 104 MET A C 1
ATOM 787 O O . MET A 1 104 ? -9.493 -12.213 2.734 1.00 75.06 104 MET A O 1
ATOM 791 N N . THR A 1 105 ? -8.280 -12.482 4.602 1.00 73.50 105 THR A N 1
ATOM 792 C CA . THR A 1 105 ? -9.036 -13.648 5.064 1.00 73.50 105 THR A CA 1
ATOM 793 C C . THR A 1 105 ? -10.518 -13.279 5.206 1.00 73.50 105 THR A C 1
ATOM 795 O O . THR A 1 105 ? -10.827 -12.245 5.806 1.00 73.50 105 THR A O 1
ATOM 798 N N . PRO A 1 106 ? -11.463 -14.103 4.718 1.00 74.19 106 PRO A N 1
ATOM 799 C CA . PRO A 1 106 ? -12.887 -13.820 4.857 1.00 74.19 106 PRO A CA 1
ATOM 800 C C . PRO A 1 106 ? -13.278 -13.503 6.309 1.00 74.19 106 PRO A C 1
ATOM 802 O O . PRO A 1 106 ? -12.918 -14.228 7.235 1.00 74.19 106 PRO A O 1
ATOM 805 N N . GLY A 1 107 ? -14.008 -12.403 6.508 1.00 70.19 107 GLY 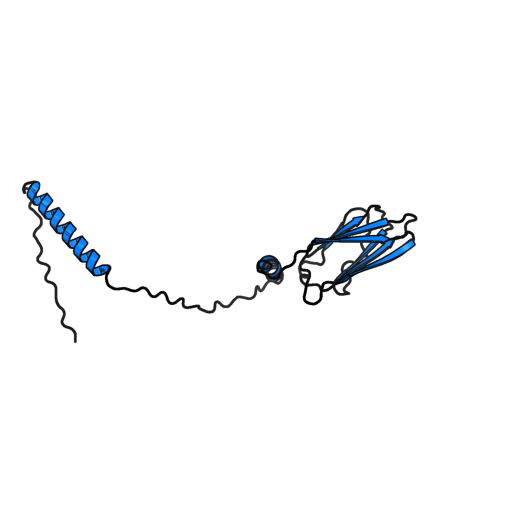A N 1
ATOM 806 C CA . GLY A 1 107 ? -14.403 -11.911 7.835 1.00 70.19 107 GLY A CA 1
ATOM 807 C C . GLY A 1 107 ? -13.409 -10.946 8.492 1.00 70.19 107 GLY A C 1
ATOM 808 O O . GLY A 1 107 ? -13.747 -10.354 9.517 1.00 70.19 107 GLY A O 1
ATOM 809 N N . TRP A 1 108 ? -12.236 -10.739 7.892 1.00 70.00 108 TRP A N 1
ATOM 810 C CA . TRP A 1 108 ? -11.255 -9.738 8.303 1.00 70.00 108 TRP A CA 1
ATOM 811 C C . TRP A 1 108 ? -11.285 -8.525 7.373 1.00 70.00 108 TRP A C 1
ATOM 813 O O . TRP A 1 108 ? -11.605 -8.638 6.191 1.00 70.00 108 TRP A O 1
ATOM 823 N N . TYR A 1 109 ? -10.955 -7.360 7.929 1.00 74.75 109 TYR A N 1
ATOM 824 C CA . TYR A 1 109 ? -10.852 -6.100 7.199 1.00 74.75 109 TYR A CA 1
ATOM 825 C C . TYR A 1 109 ? -9.535 -5.428 7.563 1.00 74.75 109 TYR A C 1
ATOM 827 O O . TYR A 1 109 ? -9.203 -5.355 8.745 1.00 74.75 109 TYR A O 1
ATOM 835 N N . CYS A 1 110 ? -8.816 -4.914 6.568 1.00 73.12 110 CYS A N 1
ATOM 836 C CA . CYS A 1 110 ? -7.646 -4.075 6.818 1.00 73.12 110 CYS A CA 1
ATOM 837 C C . CYS A 1 110 ? -8.102 -2.642 7.132 1.00 73.12 110 CYS A C 1
ATOM 839 O O . CYS A 1 110 ? -8.941 -2.085 6.413 1.00 73.12 110 CYS A O 1
ATOM 841 N N . THR A 1 111 ? -7.554 -2.076 8.212 1.00 73.56 111 THR A N 1
ATOM 842 C CA . THR A 1 111 ? -7.854 -0.714 8.687 1.00 73.56 111 THR A CA 1
ATOM 843 C C . THR A 1 111 ? -6.731 0.297 8.456 1.00 73.56 111 THR A C 1
ATOM 845 O O . THR A 1 111 ? -6.952 1.484 8.684 1.00 73.56 111 THR A O 1
ATOM 848 N N . SER A 1 112 ? -5.543 -0.128 8.005 1.00 75.50 112 SER A N 1
ATOM 849 C CA . SER A 1 112 ? -4.447 0.800 7.667 1.00 75.50 112 SER A CA 1
ATOM 850 C C . SER A 1 112 ? -4.866 1.739 6.551 1.00 75.50 112 SER A C 1
ATOM 852 O O . SER A 1 112 ? -5.465 1.283 5.598 1.00 75.50 112 SER A O 1
ATOM 854 N N . THR A 1 113 ? -4.530 3.020 6.586 1.00 78.62 113 THR A N 1
ATOM 855 C CA . THR A 1 113 ? -4.933 3.987 5.548 1.00 78.62 113 THR A CA 1
ATOM 856 C C . THR A 1 113 ? -3.914 4.156 4.425 1.00 78.62 113 THR A C 1
ATOM 858 O O . THR A 1 113 ? -4.160 4.935 3.508 1.00 78.62 113 THR A O 1
ATOM 861 N N . PHE A 1 114 ? -2.809 3.409 4.446 1.00 83.56 114 PHE A N 1
ATOM 862 C CA . PHE A 1 114 ? -1.749 3.518 3.446 1.00 83.56 114 PHE A CA 1
ATOM 863 C C . PHE A 1 114 ? -1.069 2.175 3.151 1.00 83.56 114 PHE A C 1
ATOM 865 O O . PHE A 1 114 ? -1.188 1.210 3.915 1.00 83.56 114 PHE A O 1
ATOM 872 N N . VAL A 1 115 ? -0.341 2.131 2.037 1.00 86.50 115 VAL A N 1
ATOM 873 C CA . VAL A 1 115 ? 0.618 1.076 1.689 1.00 86.50 115 VAL A CA 1
ATOM 874 C C . VAL A 1 115 ? 1.951 1.696 1.317 1.00 86.50 115 VAL A C 1
ATOM 876 O O . VAL A 1 115 ? 2.005 2.713 0.625 1.00 86.50 115 VAL A O 1
ATOM 879 N N . THR A 1 116 ? 3.033 1.078 1.776 1.00 89.56 116 THR A N 1
ATOM 880 C CA . THR A 1 116 ? 4.386 1.469 1.386 1.00 89.56 116 THR A CA 1
ATOM 881 C C . THR A 1 116 ? 4.890 0.514 0.318 1.00 89.56 116 THR A C 1
ATOM 883 O O . THR A 1 116 ? 4.860 -0.699 0.520 1.00 89.56 116 THR A O 1
ATOM 886 N N . ILE A 1 117 ? 5.381 1.060 -0.791 1.00 91.56 117 ILE A N 1
ATOM 887 C CA . ILE A 1 117 ? 5.957 0.299 -1.898 1.00 91.56 117 ILE A CA 1
ATOM 888 C C . ILE A 1 117 ? 7.435 0.648 -2.009 1.00 91.56 117 ILE A C 1
ATOM 890 O O . ILE A 1 117 ? 7.827 1.817 -2.039 1.00 91.56 117 ILE A O 1
ATOM 894 N N . THR A 1 118 ? 8.260 -0.387 -2.070 1.00 93.44 118 THR A N 1
ATOM 895 C CA . THR A 1 118 ? 9.702 -0.278 -2.276 1.00 93.44 118 THR A CA 1
ATOM 896 C C . THR A 1 118 ? 10.128 -1.206 -3.398 1.00 93.44 118 THR A C 1
ATOM 898 O O . THR A 1 118 ? 9.490 -2.225 -3.641 1.00 93.44 118 THR A O 1
ATOM 901 N N . SER A 1 119 ? 11.233 -0.885 -4.054 1.00 93.06 119 SER A N 1
ATOM 902 C CA . SER A 1 119 ? 11.866 -1.754 -5.039 1.00 93.06 119 SER A CA 1
ATOM 903 C C . SER A 1 119 ? 13.376 -1.803 -4.835 1.00 93.06 119 SER A C 1
ATOM 905 O O . SER A 1 119 ? 13.961 -0.932 -4.186 1.00 93.06 119 SER A O 1
ATOM 907 N N . ASP A 1 120 ? 13.997 -2.851 -5.360 1.00 94.25 120 ASP A N 1
ATOM 908 C CA . ASP A 1 120 ? 15.443 -2.945 -5.543 1.00 94.25 120 ASP A CA 1
ATOM 909 C C . ASP A 1 120 ? 15.948 -2.093 -6.723 1.00 94.25 120 ASP A C 1
ATOM 911 O O . ASP A 1 120 ? 17.120 -1.714 -6.736 1.00 94.25 120 ASP A O 1
ATOM 915 N N . PHE A 1 121 ? 15.070 -1.739 -7.666 1.00 93.62 121 PHE A N 1
ATOM 916 C CA . PHE A 1 121 ? 15.382 -0.923 -8.833 1.00 93.62 121 PHE A CA 1
ATOM 917 C C . PHE A 1 121 ? 14.317 0.159 -9.067 1.00 93.62 121 PHE A C 1
ATOM 919 O O . PHE A 1 121 ? 13.136 -0.125 -9.253 1.00 93.62 121 PHE A O 1
ATOM 926 N N . TYR A 1 122 ? 14.751 1.421 -9.063 1.00 94.31 122 TYR A N 1
ATOM 927 C CA . TYR A 1 122 ? 13.886 2.586 -9.256 1.00 94.31 122 TYR A CA 1
ATOM 928 C C . TYR A 1 122 ? 14.139 3.214 -10.622 1.00 94.31 122 TYR A C 1
ATOM 930 O O . TYR A 1 122 ? 15.268 3.598 -10.928 1.00 94.31 122 TYR A O 1
ATOM 938 N N . ASP A 1 123 ? 13.081 3.365 -11.414 1.00 93.88 123 ASP A N 1
ATOM 939 C CA . ASP A 1 123 ? 13.127 3.986 -12.733 1.00 93.88 123 ASP A CA 1
ATOM 940 C C . ASP A 1 123 ? 11.787 4.686 -13.027 1.00 93.88 123 ASP A C 1
ATOM 942 O O . ASP A 1 123 ? 10.726 4.122 -12.742 1.00 93.88 123 ASP A O 1
ATOM 946 N N . PRO A 1 124 ? 11.786 5.894 -13.624 1.00 94.50 124 PRO A N 1
ATOM 947 C CA . PRO A 1 124 ? 10.556 6.585 -14.020 1.00 94.50 124 PRO A CA 1
ATOM 948 C C . PRO A 1 124 ? 9.646 5.782 -14.965 1.00 94.50 124 PRO A C 1
ATOM 950 O O . PRO A 1 124 ? 8.453 6.066 -15.050 1.00 94.50 124 PRO A O 1
ATOM 953 N N . SER A 1 125 ? 10.194 4.796 -15.676 1.00 95.12 125 SER A N 1
ATOM 954 C CA . SER A 1 125 ? 9.474 3.921 -16.609 1.00 95.12 125 SER A CA 1
ATOM 955 C C . SER A 1 125 ? 8.794 2.735 -15.915 1.00 95.12 125 SER A C 1
ATOM 957 O O . SER A 1 125 ? 8.082 1.973 -16.573 1.00 95.12 125 SER A O 1
ATOM 959 N N . ILE A 1 126 ? 8.986 2.569 -14.602 1.00 94.44 126 ILE A N 1
ATOM 960 C CA . ILE A 1 126 ? 8.223 1.636 -13.768 1.00 94.44 126 ILE A CA 1
ATOM 961 C C . ILE A 1 126 ? 7.039 2.398 -13.182 1.00 94.44 126 ILE A C 1
ATOM 963 O O . ILE A 1 126 ? 7.211 3.383 -12.466 1.00 94.44 126 ILE A O 1
ATOM 967 N N . THR A 1 127 ? 5.824 1.946 -13.480 1.00 95.69 127 THR A N 1
ATOM 968 C CA . THR A 1 127 ? 4.585 2.562 -12.990 1.00 95.69 127 THR A CA 1
ATOM 969 C C . THR A 1 127 ? 3.790 1.566 -12.164 1.00 95.69 127 THR A C 1
ATOM 971 O O . THR A 1 127 ? 3.587 0.428 -12.581 1.00 95.69 127 THR A O 1
ATOM 974 N N . VAL A 1 128 ? 3.311 2.005 -11.005 1.00 94.38 128 VAL A N 1
ATOM 975 C CA . VAL A 1 128 ? 2.518 1.193 -10.084 1.00 94.38 128 VAL A CA 1
ATOM 976 C C . VAL A 1 128 ? 1.090 1.721 -10.003 1.00 94.38 128 VAL A C 1
ATOM 978 O O . VAL A 1 128 ? 0.863 2.903 -9.748 1.00 94.38 128 VAL A O 1
ATOM 981 N N . PHE A 1 129 ? 0.127 0.827 -10.171 1.00 94.75 129 PHE A N 1
ATOM 982 C CA . PHE A 1 129 ? -1.299 1.058 -10.007 1.00 94.75 129 PHE A CA 1
ATOM 983 C C . PHE A 1 129 ? -1.780 0.275 -8.794 1.00 94.75 129 PHE A C 1
ATOM 985 O O . PHE A 1 129 ? -1.504 -0.914 -8.655 1.00 94.75 129 PHE A O 1
ATOM 992 N N . VAL A 1 130 ? -2.499 0.951 -7.911 1.00 91.69 130 VAL A N 1
ATOM 993 C CA . VAL A 1 130 ? -3.022 0.380 -6.676 1.00 91.69 130 VAL A CA 1
ATOM 994 C C . VAL A 1 130 ? -4.534 0.448 -6.727 1.00 91.69 130 VAL A C 1
ATOM 996 O O . VAL A 1 130 ? -5.119 1.490 -7.036 1.00 91.69 130 VAL A O 1
ATOM 999 N N . TYR A 1 131 ? -5.152 -0.671 -6.387 1.00 90.75 131 TYR A N 1
ATOM 1000 C CA . TYR A 1 131 ? -6.587 -0.844 -6.305 1.00 90.75 131 TYR A CA 1
ATOM 1001 C C . TYR A 1 131 ? -6.932 -1.329 -4.901 1.00 90.75 131 TYR A C 1
ATOM 1003 O O . TYR A 1 131 ? -6.265 -2.212 -4.360 1.00 90.75 131 TYR A O 1
ATOM 1011 N N . ALA A 1 132 ? -7.978 -0.767 -4.308 1.00 87.75 132 ALA A N 1
ATOM 1012 C CA . ALA A 1 132 ? -8.545 -1.264 -3.060 1.00 87.75 132 ALA A CA 1
ATOM 1013 C C . ALA A 1 132 ? -10.007 -1.623 -3.311 1.00 87.75 132 ALA A C 1
ATOM 1015 O O . ALA A 1 132 ? -10.762 -0.778 -3.784 1.00 87.75 132 ALA A O 1
ATOM 1016 N N . ASP A 1 133 ? -10.396 -2.864 -3.016 1.00 87.06 133 ASP A N 1
ATOM 1017 C CA . ASP A 1 133 ? -11.744 -3.383 -3.296 1.00 87.06 133 ASP A CA 1
ATOM 1018 C C . ASP A 1 133 ? -12.212 -3.096 -4.741 1.00 87.06 133 ASP A C 1
ATOM 1020 O O . ASP A 1 133 ? -13.312 -2.593 -4.963 1.00 87.06 133 ASP A O 1
ATOM 1024 N N . ASP A 1 134 ? -11.338 -3.367 -5.718 1.00 87.00 134 ASP A N 1
ATOM 1025 C CA . ASP A 1 134 ? -11.537 -3.128 -7.161 1.00 87.00 134 ASP A CA 1
ATOM 1026 C C . ASP A 1 134 ? -11.684 -1.646 -7.574 1.00 87.00 134 ASP A C 1
ATOM 1028 O O . ASP A 1 134 ? -11.916 -1.332 -8.744 1.00 87.00 134 ASP A O 1
ATOM 1032 N N . ILE A 1 135 ? -11.501 -0.708 -6.640 1.00 89.06 135 ILE A N 1
ATOM 1033 C CA . ILE A 1 135 ? -11.541 0.734 -6.901 1.00 89.06 135 ILE A CA 1
ATOM 1034 C C . ILE A 1 135 ? -10.113 1.244 -7.137 1.00 89.06 135 ILE A C 1
ATOM 1036 O O . ILE A 1 135 ? -9.245 1.021 -6.287 1.00 89.06 135 ILE A O 1
ATOM 1040 N N . PRO A 1 136 ? -9.840 1.956 -8.248 1.00 90.88 136 PRO A N 1
ATOM 1041 C CA . PRO A 1 136 ? -8.519 2.514 -8.511 1.00 90.88 136 PRO A CA 1
ATOM 1042 C C . PRO A 1 136 ? -8.200 3.641 -7.523 1.00 90.88 136 PRO A C 1
ATOM 1044 O O . PRO A 1 136 ? -8.859 4.680 -7.509 1.00 90.88 136 PRO A O 1
ATOM 1047 N N . ILE A 1 137 ? -7.154 3.441 -6.725 1.00 91.06 137 ILE A N 1
ATOM 1048 C CA . ILE A 1 137 ? -6.624 4.425 -5.770 1.00 91.06 137 ILE A CA 1
ATOM 1049 C C . ILE A 1 137 ? -5.642 5.358 -6.469 1.00 91.06 137 ILE A C 1
ATOM 1051 O O . ILE A 1 137 ? -5.606 6.556 -6.194 1.00 91.06 137 ILE A O 1
ATOM 1055 N N . THR A 1 138 ? -4.888 4.823 -7.429 1.00 92.50 138 THR A N 1
ATOM 1056 C CA . THR A 1 138 ? -3.962 5.580 -8.276 1.00 92.50 138 THR A CA 1
ATOM 1057 C C . THR A 1 138 ? -4.366 5.453 -9.750 1.00 92.50 138 THR A C 1
ATOM 1059 O O . THR A 1 138 ? -3.740 4.706 -10.499 1.00 92.50 138 THR A O 1
ATOM 1062 N N . PRO A 1 139 ? -5.406 6.183 -10.216 1.00 90.94 139 PRO A N 1
ATOM 1063 C CA . PRO A 1 139 ? -5.937 6.039 -11.579 1.00 90.94 139 PRO A CA 1
ATOM 1064 C C . PRO A 1 139 ? -4.921 6.343 -12.685 1.00 90.94 139 PRO A C 1
ATOM 1066 O O . PRO A 1 139 ? -4.998 5.775 -13.769 1.00 90.94 139 PRO A O 1
ATOM 1069 N N . TRP A 1 140 ? -3.972 7.240 -12.411 1.00 92.88 140 TRP A N 1
ATOM 1070 C CA . TRP A 1 140 ? -2.906 7.620 -13.344 1.00 92.88 140 TRP A CA 1
ATOM 1071 C C . TRP A 1 140 ? -1.600 6.853 -13.117 1.00 92.88 140 TRP A C 1
ATOM 1073 O O . TRP A 1 140 ? -0.625 7.089 -13.825 1.00 92.88 140 TRP A O 1
ATOM 1083 N N . GLY A 1 141 ? -1.583 5.942 -12.142 1.00 91.88 141 GLY A N 1
ATOM 1084 C CA . GLY A 1 141 ? -0.380 5.263 -11.691 1.00 91.88 141 GLY A CA 1
ATOM 1085 C C . GLY A 1 141 ? 0.592 6.187 -10.955 1.00 91.88 141 GLY A C 1
ATOM 1086 O O . GLY A 1 141 ? 0.474 7.413 -10.956 1.00 91.88 141 GLY A O 1
ATOM 1087 N N . VAL A 1 142 ? 1.556 5.573 -10.282 1.00 94.44 142 VAL A N 1
ATOM 1088 C CA . VAL A 1 142 ? 2.652 6.249 -9.588 1.00 94.44 142 VAL A CA 1
ATOM 1089 C C . VAL A 1 142 ? 3.953 5.741 -10.181 1.00 94.44 142 VAL A C 1
ATOM 1091 O O . VAL A 1 142 ? 4.241 4.546 -10.122 1.00 94.44 142 VAL A O 1
ATOM 1094 N N . THR A 1 143 ? 4.736 6.642 -10.765 1.00 94.81 143 THR A N 1
ATOM 1095 C CA . THR A 1 143 ? 6.075 6.315 -11.260 1.00 94.81 143 THR A CA 1
ATOM 1096 C C . THR A 1 143 ? 7.004 6.038 -10.087 1.00 94.81 143 THR A C 1
ATOM 1098 O O . THR A 1 143 ? 7.077 6.840 -9.151 1.00 94.81 143 THR A O 1
ATOM 1101 N N . LEU A 1 144 ? 7.736 4.932 -10.140 1.00 92.56 144 LEU A N 1
ATOM 1102 C CA . LEU A 1 144 ? 8.536 4.450 -9.024 1.00 92.56 144 LEU A CA 1
ATOM 1103 C C . LEU A 1 144 ? 9.982 4.957 -9.120 1.00 92.56 144 LEU A C 1
ATOM 1105 O O . LEU A 1 144 ? 10.896 4.242 -9.517 1.00 92.56 144 LEU A O 1
ATOM 1109 N N . THR A 1 145 ? 10.194 6.214 -8.731 1.00 93.44 145 THR A N 1
ATOM 1110 C CA . THR A 1 145 ? 11.526 6.856 -8.687 1.00 93.44 145 THR A CA 1
ATOM 1111 C C . THR A 1 145 ? 12.214 6.757 -7.322 1.00 93.44 145 THR A C 1
ATOM 1113 O O . THR A 1 145 ? 13.361 7.168 -7.165 1.00 93.44 145 THR A O 1
ATOM 1116 N N . GLY A 1 146 ? 11.520 6.197 -6.335 1.00 93.38 146 GLY A N 1
ATOM 1117 C CA . GLY A 1 146 ? 11.999 5.945 -4.983 1.00 93.38 146 GLY A CA 1
ATOM 1118 C C . GLY A 1 146 ? 10.925 5.221 -4.165 1.00 93.38 146 GLY A C 1
ATOM 1119 O O . GLY A 1 146 ? 9.839 4.952 -4.689 1.00 93.38 146 GLY A O 1
ATOM 1120 N N . PRO A 1 147 ? 11.204 4.909 -2.886 1.00 92.25 147 PRO A N 1
ATOM 1121 C CA . PRO A 1 147 ? 10.188 4.435 -1.954 1.00 92.25 147 PRO A CA 1
ATOM 1122 C C . PRO A 1 147 ? 8.999 5.395 -1.927 1.00 92.25 147 PRO A C 1
ATOM 1124 O O . PRO A 1 147 ? 9.189 6.604 -1.776 1.00 92.25 147 PRO A O 1
ATOM 1127 N N . CYS A 1 148 ? 7.783 4.871 -2.049 1.00 90.19 148 CYS A N 1
ATOM 1128 C CA . CYS A 1 148 ? 6.580 5.690 -2.012 1.00 90.19 148 CYS A CA 1
ATOM 1129 C C . CYS A 1 148 ? 5.549 5.132 -1.034 1.00 90.19 148 CYS A C 1
ATOM 1131 O O . CYS A 1 148 ? 5.445 3.926 -0.806 1.00 90.19 148 CYS A O 1
ATOM 1133 N N . GLU A 1 149 ? 4.791 6.045 -0.438 1.00 91.00 149 GLU A N 1
ATOM 1134 C CA . GLU A 1 149 ? 3.635 5.726 0.385 1.00 91.00 149 GLU A CA 1
ATOM 1135 C C . GLU A 1 149 ? 2.382 6.180 -0.356 1.00 91.00 149 GLU A C 1
ATOM 1137 O O . GLU A 1 149 ? 2.270 7.337 -0.766 1.00 91.00 149 GLU A O 1
ATOM 1142 N N . ILE A 1 150 ? 1.453 5.252 -0.558 1.00 90.12 150 ILE A N 1
ATOM 1143 C CA . ILE A 1 150 ? 0.200 5.493 -1.263 1.00 90.12 150 ILE A CA 1
ATOM 1144 C C . ILE A 1 150 ? -0.916 5.437 -0.230 1.00 90.12 150 ILE A C 1
ATOM 1146 O O . ILE A 1 150 ? -1.189 4.390 0.358 1.00 90.12 150 ILE A O 1
ATOM 1150 N N . SER A 1 151 ? -1.547 6.588 -0.002 1.00 87.88 151 SER A N 1
ATOM 1151 C CA . SER A 1 151 ? -2.718 6.699 0.860 1.00 87.88 151 SER A CA 1
ATOM 1152 C C . SER A 1 151 ? -3.973 6.269 0.109 1.00 87.88 151 SER A C 1
ATOM 1154 O O . SER A 1 151 ? -4.201 6.668 -1.032 1.00 87.88 151 SER A O 1
ATOM 1156 N N . TYR A 1 152 ? -4.819 5.500 0.784 1.00 83.69 152 TYR A N 1
ATOM 1157 C CA . TYR A 1 152 ? -6.146 5.118 0.305 1.00 83.69 152 TYR A CA 1
ATOM 1158 C C . TYR A 1 152 ? -7.195 6.220 0.530 1.00 83.69 152 TYR A C 1
ATOM 1160 O O . TYR A 1 152 ? -8.321 6.113 0.051 1.00 83.69 152 TYR A O 1
ATOM 1168 N N . GLY A 1 153 ? -6.826 7.283 1.252 1.00 76.38 153 GLY A N 1
ATOM 1169 C CA . GLY A 1 153 ? -7.704 8.378 1.653 1.00 76.38 153 GLY A CA 1
ATOM 1170 C C . GLY A 1 153 ? -8.252 8.222 3.074 1.00 76.38 153 GLY A C 1
ATOM 1171 O O . GLY A 1 153 ? -8.419 7.119 3.595 1.00 76.38 153 GLY A O 1
ATOM 1172 N N . ASP A 1 154 ? -8.579 9.356 3.698 1.00 67.75 154 ASP A N 1
ATOM 1173 C CA . ASP A 1 154 ? -8.947 9.453 5.123 1.00 67.75 154 ASP A CA 1
ATOM 1174 C C . ASP A 1 154 ? -10.222 8.679 5.502 1.00 67.75 154 ASP A C 1
ATOM 1176 O O . ASP A 1 154 ? -10.457 8.357 6.672 1.00 67.75 154 ASP A O 1
ATOM 1180 N N . TYR A 1 155 ? -11.055 8.369 4.505 1.00 63.41 155 TYR A N 1
ATOM 1181 C CA . TYR A 1 155 ? -12.330 7.673 4.676 1.00 63.41 155 TYR A CA 1
ATOM 1182 C C . TYR A 1 155 ? -12.270 6.176 4.326 1.00 63.41 155 TYR A C 1
ATOM 1184 O O . TYR A 1 155 ? -13.246 5.459 4.547 1.00 63.41 155 TYR A O 1
ATOM 1192 N N . PHE A 1 156 ? -11.131 5.676 3.841 1.00 64.06 156 PHE A N 1
ATOM 1193 C CA . PHE A 1 156 ? -10.961 4.294 3.378 1.00 64.06 156 PHE A CA 1
ATOM 1194 C C . PHE A 1 156 ? -10.442 3.374 4.492 1.00 64.06 156 PHE A C 1
ATOM 1196 O O . PHE A 1 156 ? -9.288 2.949 4.503 1.00 64.06 156 PHE A O 1
ATOM 1203 N N . VAL A 1 157 ? -11.309 3.058 5.457 1.00 61.62 157 VAL A N 1
ATOM 1204 C CA . VAL A 1 157 ? -10.900 2.413 6.726 1.00 61.62 157 VAL A CA 1
ATOM 1205 C C . VAL A 1 157 ? -11.280 0.941 6.831 1.00 61.62 157 VAL A C 1
ATOM 1207 O O . VAL A 1 157 ? -10.921 0.276 7.794 1.00 61.62 157 VAL A O 1
ATOM 1210 N N . LYS A 1 158 ? -11.978 0.384 5.840 1.00 74.88 158 LYS A N 1
ATOM 1211 C CA . LYS A 1 158 ? -12.250 -1.056 5.787 1.00 74.88 158 LYS A CA 1
ATOM 1212 C C . LYS A 1 158 ? -12.128 -1.549 4.363 1.00 74.88 158 LYS A C 1
ATOM 1214 O O . LYS A 1 158 ? -12.913 -1.123 3.525 1.00 74.88 158 LYS A O 1
ATOM 1219 N N . ARG A 1 159 ? -11.200 -2.475 4.137 1.00 76.88 159 ARG A N 1
ATOM 1220 C CA . ARG A 1 159 ? -11.049 -3.157 2.849 1.00 76.88 159 ARG A CA 1
ATOM 1221 C C . ARG A 1 159 ? -10.925 -4.661 2.979 1.00 76.88 159 ARG A C 1
ATOM 1223 O O . ARG A 1 159 ? -10.467 -5.164 4.009 1.00 76.88 159 ARG A O 1
ATOM 1230 N N . LYS A 1 160 ? -11.343 -5.348 1.924 1.00 79.25 160 LYS A N 1
ATOM 1231 C CA . LYS A 1 160 ? -11.317 -6.804 1.756 1.00 79.25 160 LYS A CA 1
ATOM 1232 C C . LYS A 1 160 ? -10.173 -7.250 0.850 1.00 79.25 160 LYS A C 1
ATOM 1234 O O . LYS A 1 160 ? -9.680 -8.362 1.020 1.00 79.25 160 LYS A O 1
ATOM 1239 N N . SER A 1 161 ? -9.740 -6.409 -0.082 1.00 83.19 161 SER A N 1
ATOM 1240 C CA . SER A 1 161 ? -8.597 -6.699 -0.946 1.00 83.19 161 SER A CA 1
ATOM 1241 C C . SER A 1 161 ? -7.799 -5.444 -1.279 1.00 83.19 161 SER A C 1
ATOM 1243 O O . SER A 1 161 ? -8.326 -4.332 -1.353 1.00 83.19 161 SER A O 1
ATOM 1245 N N . VAL A 1 162 ? -6.502 -5.652 -1.488 1.00 86.69 162 VAL A N 1
ATOM 1246 C CA . VAL A 1 162 ? -5.614 -4.704 -2.162 1.00 86.69 162 VAL A CA 1
ATOM 1247 C C . VAL A 1 162 ? -5.039 -5.433 -3.366 1.00 86.69 162 VAL A C 1
ATOM 1249 O O . VAL A 1 162 ? -4.583 -6.567 -3.230 1.00 86.69 162 VAL A O 1
ATOM 1252 N N . ALA A 1 163 ? -5.086 -4.813 -4.536 1.00 89.69 163 ALA A N 1
ATOM 1253 C CA . ALA A 1 163 ? -4.420 -5.313 -5.728 1.00 89.69 163 ALA A CA 1
ATOM 1254 C C . ALA A 1 163 ? -3.414 -4.274 -6.213 1.00 89.69 163 ALA A C 1
ATOM 1256 O O . ALA A 1 163 ? -3.692 -3.073 -6.225 1.00 89.69 163 ALA A O 1
ATOM 1257 N N . ILE A 1 164 ? -2.234 -4.745 -6.593 1.00 92.19 164 ILE A N 1
ATOM 1258 C CA . ILE A 1 164 ? -1.158 -3.916 -7.114 1.00 92.19 164 ILE A CA 1
ATOM 1259 C C . ILE A 1 164 ? -0.806 -4.433 -8.499 1.00 92.19 164 ILE A C 1
ATOM 1261 O O . ILE A 1 164 ? -0.404 -5.583 -8.664 1.00 92.19 164 ILE A O 1
ATOM 1265 N N . SER A 1 165 ? -0.943 -3.563 -9.492 1.00 94.00 165 SER A N 1
ATOM 1266 C CA . SER A 1 165 ? -0.503 -3.809 -10.858 1.00 94.00 165 SER A CA 1
ATOM 1267 C C . SER A 1 165 ? 0.724 -2.957 -11.136 1.00 94.00 165 SER A C 1
ATOM 1269 O O . SER A 1 165 ? 0.722 -1.747 -10.932 1.00 94.00 165 SER A O 1
ATOM 1271 N N . THR A 1 166 ? 1.810 -3.594 -11.551 1.00 94.75 166 THR A N 1
ATOM 1272 C CA . THR A 1 166 ? 3.077 -2.931 -11.857 1.00 94.75 166 THR A CA 1
ATOM 1273 C C . THR A 1 166 ? 3.376 -3.102 -13.332 1.00 94.75 166 THR A C 1
ATOM 1275 O O . THR A 1 166 ? 3.407 -4.227 -13.823 1.00 94.75 166 THR A O 1
ATOM 1278 N N . VAL A 1 167 ? 3.630 -1.996 -14.021 1.00 95.94 167 VAL A N 1
ATOM 1279 C CA . VAL A 1 167 ? 4.071 -1.962 -15.415 1.00 95.94 167 VAL A CA 1
ATOM 1280 C C . VAL A 1 167 ? 5.548 -1.591 -15.425 1.00 95.94 167 VAL A C 1
ATOM 1282 O O . VAL A 1 167 ? 5.899 -0.471 -15.051 1.00 95.94 167 VAL A O 1
ATOM 1285 N N . ASN A 1 168 ? 6.412 -2.511 -15.849 1.00 95.94 168 ASN A N 1
ATOM 1286 C CA . ASN A 1 168 ? 7.842 -2.257 -15.993 1.00 95.94 168 ASN A CA 1
ATOM 1287 C C . ASN A 1 168 ? 8.193 -2.082 -17.475 1.00 95.94 168 ASN A C 1
ATOM 1289 O O . ASN A 1 168 ? 8.366 -3.059 -18.195 1.00 95.94 168 ASN A O 1
ATOM 1293 N N . ASN A 1 169 ? 8.333 -0.834 -17.931 1.00 94.56 169 ASN A N 1
ATOM 1294 C CA . ASN A 1 169 ? 8.738 -0.526 -19.309 1.00 94.56 169 ASN A CA 1
ATOM 1295 C C . ASN A 1 169 ? 10.260 -0.379 -19.480 1.00 94.56 169 ASN A C 1
ATOM 1297 O O . ASN A 1 169 ? 10.719 0.185 -20.473 1.00 94.56 169 ASN A O 1
ATOM 1301 N N . THR A 1 170 ? 11.052 -0.839 -18.512 1.00 94.31 170 THR A N 1
ATOM 1302 C CA . THR A 1 170 ? 12.516 -0.781 -18.588 1.00 94.31 170 THR A CA 1
ATOM 1303 C C . THR A 1 170 ? 13.090 -2.028 -19.264 1.00 94.31 170 THR A C 1
ATOM 1305 O O . THR A 1 170 ? 12.372 -2.978 -19.575 1.00 94.31 170 THR A O 1
ATOM 1308 N N . ALA A 1 171 ? 14.407 -2.025 -19.485 1.00 93.06 171 ALA A N 1
ATOM 1309 C CA . ALA A 1 171 ? 15.160 -3.192 -19.945 1.00 93.06 171 ALA A CA 1
ATOM 1310 C C . ALA A 1 171 ? 15.656 -4.090 -18.792 1.00 93.06 171 ALA A C 1
ATOM 1312 O O . ALA A 1 171 ? 16.341 -5.080 -19.049 1.00 93.06 171 ALA A O 1
ATOM 1313 N N . THR A 1 172 ? 15.343 -3.739 -17.542 1.00 92.25 172 THR A N 1
ATOM 1314 C CA . THR A 1 172 ? 15.863 -4.395 -16.339 1.00 92.25 172 THR A CA 1
ATOM 1315 C C . THR A 1 172 ? 14.707 -4.959 -15.525 1.00 92.25 172 THR A C 1
ATOM 1317 O O . THR A 1 172 ? 13.691 -4.296 -15.322 1.00 92.25 172 THR A O 1
ATOM 1320 N N . ASP A 1 173 ? 14.854 -6.183 -15.034 1.00 93.00 173 ASP A N 1
ATOM 1321 C CA . ASP A 1 173 ? 13.879 -6.754 -14.108 1.00 93.00 173 ASP A CA 1
ATOM 1322 C C . ASP A 1 173 ? 13.910 -5.997 -12.773 1.00 93.00 173 ASP A C 1
ATOM 1324 O O . ASP A 1 173 ? 14.977 -5.608 -12.298 1.00 93.00 173 ASP A O 1
ATOM 1328 N N . ALA A 1 174 ? 12.745 -5.813 -12.157 1.00 91.69 174 ALA A N 1
ATOM 1329 C CA . ALA A 1 174 ? 12.624 -5.195 -10.841 1.00 91.69 174 ALA A CA 1
ATOM 1330 C C . ALA A 1 174 ? 11.901 -6.139 -9.883 1.00 91.69 174 ALA A C 1
ATOM 1332 O O . ALA A 1 174 ? 10.951 -6.830 -10.260 1.00 91.69 174 ALA A O 1
ATOM 1333 N N . VAL A 1 175 ? 12.317 -6.158 -8.624 1.00 93.19 175 VAL A N 1
ATOM 1334 C CA . VAL A 1 175 ? 11.574 -6.783 -7.533 1.00 93.19 175 VAL A CA 1
ATOM 1335 C C . VAL A 1 175 ? 10.953 -5.673 -6.709 1.00 93.19 175 VAL A C 1
ATOM 1337 O O . VAL A 1 175 ? 11.632 -4.790 -6.181 1.00 93.19 175 VAL A O 1
ATOM 1340 N N . LEU A 1 176 ? 9.631 -5.705 -6.607 1.00 91.75 176 LEU A N 1
ATOM 1341 C CA . LEU A 1 176 ? 8.884 -4.785 -5.767 1.00 91.75 176 LEU A CA 1
ATOM 1342 C C . LEU A 1 176 ? 8.473 -5.515 -4.501 1.00 91.75 176 LEU A C 1
ATOM 1344 O O . LEU A 1 176 ? 8.212 -6.718 -4.513 1.00 91.75 176 LEU A O 1
ATOM 1348 N N . SER A 1 177 ? 8.409 -4.779 -3.404 1.00 89.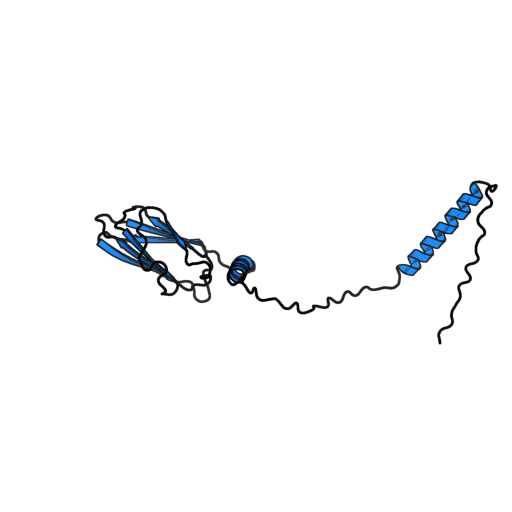50 177 SER A N 1
ATOM 1349 C CA . SER A 1 177 ? 7.850 -5.262 -2.159 1.00 89.50 177 SER A CA 1
ATOM 1350 C C . SER A 1 177 ? 6.912 -4.240 -1.560 1.00 89.50 177 SER A C 1
ATOM 1352 O O . SER A 1 177 ? 7.233 -3.052 -1.502 1.00 89.50 177 SER A O 1
ATOM 1354 N N . GLU A 1 178 ? 5.789 -4.723 -1.048 1.00 85.19 178 GLU A N 1
ATOM 1355 C CA . GLU A 1 178 ? 4.903 -3.913 -0.232 1.00 85.19 178 GLU A CA 1
ATOM 1356 C C . GLU A 1 178 ? 5.134 -4.180 1.248 1.00 85.19 178 GLU A C 1
ATOM 1358 O O . GLU A 1 178 ? 5.499 -5.284 1.671 1.00 85.19 178 GLU A O 1
ATOM 1363 N N . LEU A 1 179 ? 4.817 -3.169 2.040 1.00 74.44 179 LEU A N 1
ATOM 1364 C CA . LEU A 1 179 ? 4.558 -3.314 3.455 1.00 74.44 179 LEU A CA 1
ATOM 1365 C C . LEU A 1 179 ? 3.132 -2.843 3.726 1.00 74.44 179 LEU A C 1
ATOM 1367 O O . LEU A 1 179 ? 2.852 -1.643 3.687 1.00 74.44 179 LEU A O 1
ATOM 1371 N N . CYS A 1 180 ? 2.238 -3.789 4.007 1.00 65.94 180 CYS A N 1
ATOM 1372 C CA . CYS A 1 180 ? 0.903 -3.483 4.494 1.00 65.94 180 CYS A CA 1
ATOM 1373 C C . CYS A 1 180 ? 0.870 -3.701 6.009 1.00 65.94 180 CYS A C 1
ATOM 1375 O O . CYS A 1 180 ? 1.093 -4.808 6.508 1.00 65.94 180 CYS A O 1
ATOM 1377 N N . TYR A 1 181 ? 0.589 -2.630 6.747 1.00 57.62 181 TYR A N 1
ATOM 1378 C CA . TYR A 1 181 ? 0.286 -2.718 8.170 1.00 57.62 181 TYR A CA 1
ATOM 1379 C C . TYR A 1 181 ? -1.172 -3.182 8.321 1.00 57.62 181 TYR A C 1
ATOM 1381 O O . TYR A 1 181 ? -2.076 -2.590 7.732 1.00 57.62 181 TYR A O 1
ATOM 1389 N N . GLY A 1 182 ? -1.394 -4.297 9.019 1.00 51.44 182 GLY A N 1
ATOM 1390 C CA . GLY A 1 182 ? -2.724 -4.771 9.420 1.00 51.44 182 GLY A CA 1
ATOM 1391 C C . GLY A 1 182 ? -3.183 -4.096 10.695 1.00 51.44 182 GLY A C 1
ATOM 1392 O O . GLY A 1 182 ? -2.292 -3.819 11.525 1.00 51.44 182 GLY A O 1
#

Foldseek 3Di:
DDDPPPPPPPDPPPDDPPDDPVVVVVVVVVVVVVVVVVVVVVVPDDPPPPPPPPPVPPPPQPPDLLVVLVCVVVVCPDDPDDWDFDKDKDKDAAQDKDKDKDFDDPPDWAFDFKKKKAKPDADQQKWKWKDFQNHTQPPPTDRGRGIDIRGSDSNCGTTRMMMMMIGHNDNGMMMMMMTRTD

pLDDT: mean 73.05, std 17.22, range [31.27, 95.94]

Sequence (182 aa):
MFPRNTLRVGQIPPPSPATPPEEKLNYIVQQLQRLVEIGEQLIGQVPIVLEPKIVPGLVSVPLDPAMLNRAIMAMGLKGKASFPTVRAAWSCPAGMTTEVIFPMTPGWYCTSTFVTITSDFYDPSITVFVYADDIPITPWGVTLTGPCEISYGDYFVKRKSVAISTVNNTATDAVLSELCYG